Protein AF-A0A531K1M4-F1 (afdb_monomer)

Foldseek 3Di:
DDDDPPDPPCPDPPCDPVNVVVVCCVPVLVVVLVVVVVCVVVLQFDDDDSVVVSVVLVVLVVVLVVVVVVPDDNVVSVVVSVVVRNVRGDDDPPDPPDD

Solvent-accessible surface area (backbone atoms only — not comparable to full-atom values): 6086 Å² total; per-residue (Å²): 142,82,93,83,87,84,86,85,76,69,76,79,73,77,57,52,70,66,57,55,52,49,53,49,54,61,53,59,48,48,57,52,36,52,50,52,55,48,33,36,72,70,59,62,23,55,89,67,67,58,68,62,51,37,54,54,53,51,53,52,51,55,51,44,52,56,40,36,76,74,68,44,63,61,66,58,49,50,53,51,52,51,52,57,57,60,67,39,38,58,75,66,96,79,75,77,80,75,131

Nearest PDB structures (foldseek):
  5wm9-assembly1_A  TM=8.144E-01  e=1.927E-02  Mycobacterium tuberculosis H37Rv
  6hs0-assembly1_A  TM=7.647E-01  e=4.403E-02  Mycobacterium tuberculosis H37Rv
  3aqt-assembly1_A  TM=7.258E-01  e=2.921E+00  Corynebacterium glutamicum ATCC 13032
  3ppb-assembly1_B  TM=6.078E-01  e=4.858E+00  Shewanella loihica PV-4

Secondary structure (DSSP, 8-state):
--SSSSSSSSTTSSS-HHHHHHHHHHHHHHHHHHHHHHHHHTTSS----HHHHHHHHHHHHHHHHHHHHTT--HHHHHHHHHHHHHTTSPPPTT-----

Sequence (99 aa):
PGRTRLLLLDGPAVLGRAAMDEIDNRHGNRSLREGLVAAMRSQSMMRLPVEALTALLAAAFDRAALAIEAGASAADYRAVLMALIDGLSPQAPGSVRTR

Radius of gyration: 19.46 Å; Cα contacts (8 Å, |Δi|>4): 40; chains: 1; bounding b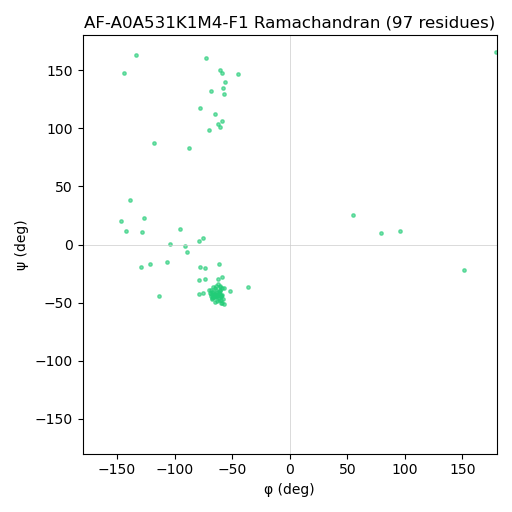ox: 76×23×32 Å

Mean predicted aligned error: 12.71 Å

pLDDT: mean 77.35, std 20.97, range [45.38, 98.38]

Structure (mmCIF, N/CA/C/O backbone):
data_AF-A0A531K1M4-F1
#
_entry.id   AF-A0A531K1M4-F1
#
loop_
_atom_site.group_PDB
_atom_site.id
_atom_site.type_symbol
_atom_site.label_atom_id
_atom_site.label_alt_id
_atom_site.label_comp_id
_atom_site.label_asym_id
_atom_site.label_entity_id
_atom_site.label_seq_id
_atom_site.pdbx_PDB_ins_code
_atom_site.Cartn_x
_atom_site.Cartn_y
_atom_site.Cartn_z
_atom_site.occupancy
_atom_site.B_iso_or_equiv
_atom_site.auth_seq_id
_atom_site.auth_comp_id
_atom_site.auth_asym_id
_atom_site.auth_atom_id
_atom_site.pdbx_PDB_model_num
ATOM 1 N N . PRO A 1 1 ? 48.671 0.949 -4.312 1.00 50.53 1 PRO A N 1
ATOM 2 C CA . PRO A 1 1 ? 48.336 2.264 -3.706 1.00 50.53 1 PRO A CA 1
ATOM 3 C C . PRO A 1 1 ? 47.554 3.149 -4.701 1.00 50.53 1 PRO A C 1
ATOM 5 O O . PRO A 1 1 ? 48.082 3.464 -5.752 1.00 50.53 1 PRO A O 1
ATOM 8 N N . GLY A 1 2 ? 46.297 3.542 -4.519 1.00 46.75 2 GLY A N 1
ATOM 9 C CA . GLY A 1 2 ? 45.338 3.383 -3.439 1.00 46.75 2 GLY A CA 1
ATOM 10 C C . GLY A 1 2 ? 44.029 4.094 -3.833 1.00 46.75 2 GLY A C 1
ATOM 11 O O . GLY A 1 2 ? 44.008 4.905 -4.752 1.00 46.75 2 GLY A O 1
ATOM 12 N N . ARG A 1 3 ? 42.964 3.794 -3.082 1.00 52.75 3 ARG A N 1
ATOM 13 C CA . ARG A 1 3 ? 41.782 4.645 -2.841 1.00 52.75 3 ARG A CA 1
ATOM 14 C C . ARG A 1 3 ? 40.631 4.802 -3.854 1.00 52.75 3 ARG A C 1
ATOM 16 O O . ARG A 1 3 ? 39.726 5.558 -3.525 1.00 52.75 3 ARG A O 1
ATOM 23 N N . THR A 1 4 ? 40.526 4.030 -4.940 1.00 46.28 4 THR A N 1
ATOM 24 C CA . THR A 1 4 ? 39.321 4.133 -5.820 1.00 46.28 4 THR A CA 1
ATOM 25 C C . THR A 1 4 ? 38.617 2.809 -6.139 1.00 46.28 4 THR A C 1
ATOM 27 O O . THR A 1 4 ? 37.734 2.769 -6.986 1.00 46.28 4 THR A O 1
ATOM 30 N N . ARG A 1 5 ? 38.956 1.703 -5.459 1.00 49.41 5 ARG A N 1
ATOM 31 C CA . ARG A 1 5 ? 38.363 0.377 -5.749 1.00 49.41 5 ARG A CA 1
ATOM 32 C C . ARG A 1 5 ? 37.749 -0.344 -4.544 1.00 49.41 5 ARG A C 1
ATOM 34 O O . ARG A 1 5 ? 37.642 -1.560 -4.561 1.00 49.41 5 ARG A O 1
ATOM 41 N N . LEU A 1 6 ? 37.367 0.390 -3.499 1.00 50.88 6 LEU A N 1
ATOM 42 C CA . LEU A 1 6 ? 36.912 -0.193 -2.227 1.00 50.88 6 LEU A CA 1
ATOM 43 C C . LEU A 1 6 ? 35.701 0.540 -1.622 1.00 50.88 6 LEU A C 1
ATOM 45 O O . LEU A 1 6 ? 35.642 0.731 -0.418 1.00 50.88 6 LEU A O 1
ATOM 49 N N . LEU A 1 7 ? 34.747 0.990 -2.446 1.00 47.06 7 LEU A N 1
ATOM 50 C CA . LEU A 1 7 ? 33.487 1.577 -1.951 1.00 47.06 7 LEU A CA 1
ATOM 51 C C . LEU A 1 7 ? 32.266 1.303 -2.852 1.00 47.06 7 LEU A C 1
ATOM 53 O O . LEU A 1 7 ? 31.279 2.019 -2.773 1.00 47.06 7 LEU A O 1
ATOM 57 N N . LEU A 1 8 ? 32.310 0.282 -3.716 1.00 47.78 8 LEU A N 1
ATOM 58 C CA . LEU A 1 8 ? 31.164 -0.083 -4.570 1.00 47.78 8 LEU A CA 1
ATOM 59 C C . LEU A 1 8 ? 30.981 -1.600 -4.769 1.00 47.78 8 LEU A C 1
ATOM 61 O O . LEU A 1 8 ? 30.196 -1.998 -5.623 1.00 47.78 8 LEU A O 1
ATOM 65 N N . LEU A 1 9 ? 31.675 -2.453 -4.000 1.00 48.47 9 LEU A N 1
ATOM 66 C CA . LEU A 1 9 ? 31.498 -3.912 -4.103 1.00 48.47 9 LEU A CA 1
ATOM 67 C C . LEU A 1 9 ? 31.251 -4.673 -2.789 1.00 48.47 9 LEU A C 1
ATOM 69 O O . LEU A 1 9 ? 30.645 -5.733 -2.862 1.00 48.47 9 LEU A O 1
ATOM 73 N N . ASP A 1 10 ? 31.574 -4.134 -1.608 1.00 50.56 10 ASP A N 1
ATOM 74 C CA . ASP A 1 10 ? 31.345 -4.861 -0.336 1.00 50.56 10 ASP A CA 1
ATOM 75 C C . ASP A 1 10 ? 30.131 -4.359 0.472 1.00 50.56 10 ASP A C 1
ATOM 77 O O . ASP A 1 10 ? 29.814 -4.881 1.538 1.00 50.56 10 ASP A O 1
ATOM 81 N N . GLY A 1 11 ? 29.412 -3.356 -0.039 1.00 46.41 11 GLY A N 1
ATOM 82 C CA . GLY A 1 11 ? 28.193 -2.827 0.589 1.00 46.41 11 GLY A CA 1
ATOM 83 C C . GLY A 1 11 ? 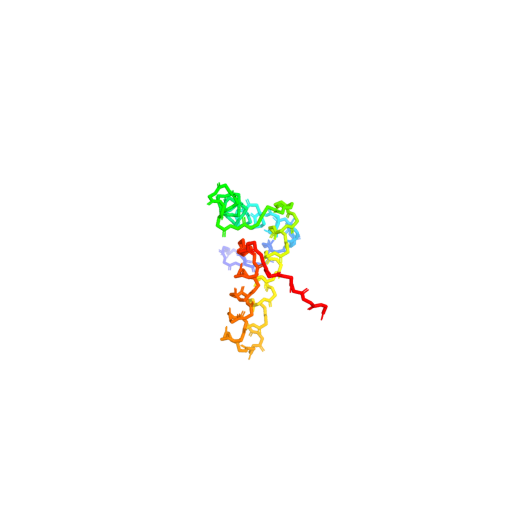27.011 -3.814 0.663 1.00 46.41 11 GLY A C 1
ATOM 84 O O . GLY A 1 11 ? 26.325 -3.819 1.683 1.00 46.41 11 GLY A O 1
ATOM 85 N N . PRO A 1 12 ? 26.766 -4.684 -0.344 1.00 46.94 12 PRO A N 1
ATOM 86 C CA . PRO A 1 12 ? 25.635 -5.618 -0.334 1.00 46.94 12 PRO A CA 1
ATOM 87 C C . PRO A 1 12 ? 25.965 -7.031 0.182 1.00 46.94 12 PRO A C 1
ATOM 89 O O . PRO A 1 12 ? 25.176 -7.946 -0.045 1.00 46.94 12 PRO A O 1
ATOM 92 N N . ALA A 1 13 ? 27.116 -7.251 0.829 1.00 50.38 13 ALA A N 1
ATOM 93 C CA . ALA A 1 13 ? 27.538 -8.595 1.249 1.00 50.38 13 ALA A CA 1
ATOM 94 C C . ALA A 1 13 ? 27.434 -8.868 2.764 1.00 50.38 13 ALA A C 1
ATOM 96 O O . ALA A 1 13 ? 27.476 -10.030 3.159 1.00 50.38 13 ALA A O 1
ATOM 97 N N . VAL A 1 14 ? 27.285 -7.846 3.621 1.00 52.09 14 VAL A N 1
ATOM 98 C CA . VAL A 1 14 ? 27.420 -8.026 5.090 1.00 52.09 14 VAL A CA 1
ATOM 99 C C . VAL A 1 14 ? 26.174 -7.623 5.893 1.00 52.09 14 VAL A C 1
ATOM 101 O O . VAL A 1 14 ? 25.987 -8.082 7.015 1.00 52.09 14 VAL A O 1
ATOM 104 N N . LEU A 1 15 ? 25.251 -6.860 5.312 1.00 47.41 15 LEU A N 1
ATOM 105 C CA . 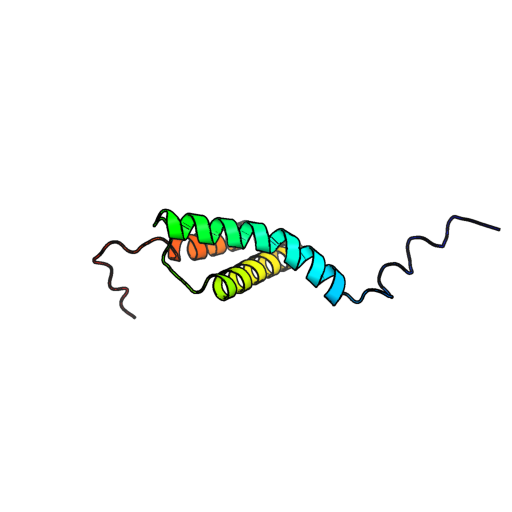LEU A 1 15 ? 23.918 -6.631 5.875 1.00 47.41 15 LEU A CA 1
ATOM 106 C C . LEU A 1 15 ? 22.932 -7.198 4.866 1.00 47.41 15 LEU A C 1
ATOM 108 O O . LEU A 1 15 ? 22.545 -6.509 3.927 1.00 47.41 15 LEU A O 1
ATOM 112 N N . GLY A 1 16 ? 22.643 -8.498 4.986 1.00 48.25 16 GLY A N 1
ATOM 113 C CA . GLY A 1 16 ? 21.780 -9.220 4.052 1.00 48.25 16 GLY A CA 1
ATOM 114 C C . GLY A 1 16 ? 20.520 -8.418 3.731 1.00 48.25 16 GLY A C 1
ATOM 115 O O . GLY A 1 16 ? 20.028 -7.690 4.586 1.00 48.25 16 GLY A O 1
ATOM 116 N N . ARG A 1 17 ? 20.012 -8.554 2.503 1.00 49.88 17 ARG A N 1
ATOM 117 C CA . ARG A 1 17 ? 18.832 -7.854 1.958 1.00 49.88 17 ARG A CA 1
ATOM 118 C C . ARG A 1 17 ? 17.705 -7.631 2.988 1.00 49.88 17 ARG A C 1
ATOM 120 O O . ARG A 1 17 ? 17.183 -6.531 3.078 1.00 49.88 17 ARG A O 1
ATOM 127 N N . ALA A 1 18 ? 17.496 -8.600 3.880 1.00 50.22 18 ALA A N 1
ATOM 128 C CA . ALA A 1 18 ? 16.613 -8.525 5.041 1.00 50.22 18 ALA A CA 1
ATOM 129 C C . ALA A 1 18 ? 16.803 -7.308 5.977 1.00 50.22 18 ALA A C 1
ATOM 131 O O . ALA A 1 18 ? 15.808 -6.773 6.434 1.00 50.22 18 ALA A O 1
ATOM 132 N N . ALA A 1 19 ? 18.022 -6.846 6.277 1.00 48.22 19 ALA A N 1
ATOM 133 C CA . ALA A 1 19 ? 18.267 -5.729 7.202 1.00 48.22 19 ALA A CA 1
ATOM 134 C C . ALA A 1 19 ? 18.012 -4.352 6.561 1.00 48.22 19 ALA A C 1
ATOM 136 O O . ALA A 1 19 ? 17.600 -3.419 7.250 1.00 48.22 19 ALA A O 1
ATOM 137 N N . MET A 1 20 ? 18.224 -4.229 5.244 1.00 47.84 20 MET A N 1
ATOM 138 C CA . MET A 1 20 ? 17.814 -3.043 4.479 1.00 47.84 20 MET A CA 1
ATOM 139 C C . MET A 1 20 ? 16.302 -3.045 4.254 1.00 47.84 20 MET A C 1
ATOM 141 O O . MET A 1 20 ? 15.672 -2.023 4.515 1.00 47.84 20 MET A O 1
ATOM 145 N N . ASP A 1 21 ? 15.713 -4.205 3.939 1.00 53.16 21 ASP A N 1
ATOM 146 C CA . ASP A 1 21 ? 14.259 -4.385 3.928 1.00 53.16 21 ASP A CA 1
ATOM 147 C C . ASP A 1 21 ? 13.665 -4.035 5.302 1.00 53.16 21 ASP A C 1
ATOM 149 O O . ASP A 1 21 ? 12.605 -3.432 5.374 1.00 53.16 21 ASP A O 1
ATOM 153 N N . GLU A 1 22 ? 14.338 -4.347 6.414 1.00 49.56 22 GLU A N 1
ATOM 154 C CA . GLU A 1 22 ? 13.877 -4.028 7.771 1.00 49.56 22 GLU A CA 1
ATOM 155 C C . GLU A 1 22 ? 14.002 -2.532 8.117 1.00 49.56 22 GLU A C 1
ATOM 157 O O . GLU A 1 22 ? 13.227 -2.025 8.926 1.00 49.56 22 GLU A O 1
ATOM 162 N N . ILE A 1 23 ? 14.961 -1.794 7.548 1.00 45.44 23 ILE A N 1
ATOM 163 C CA . ILE A 1 23 ? 15.096 -0.338 7.755 1.00 45.44 23 ILE A CA 1
ATOM 164 C C . ILE A 1 23 ? 14.088 0.432 6.889 1.00 45.44 23 ILE A C 1
ATOM 166 O O . ILE A 1 23 ? 13.412 1.319 7.415 1.00 45.44 23 ILE A O 1
ATOM 170 N N . ASP A 1 24 ? 13.897 0.046 5.625 1.00 51.84 24 ASP A N 1
ATOM 171 C CA . ASP A 1 24 ? 12.876 0.649 4.756 1.00 51.84 24 ASP A CA 1
ATOM 172 C C . ASP A 1 24 ? 11.454 0.285 5.211 1.00 51.84 24 ASP A C 1
ATOM 174 O O . ASP A 1 24 ? 10.606 1.176 5.356 1.00 51.84 24 ASP A O 1
ATOM 178 N N . ASN A 1 25 ? 11.207 -0.974 5.608 1.00 51.28 25 ASN A N 1
ATOM 179 C CA . ASN A 1 25 ? 9.952 -1.365 6.264 1.00 51.28 25 ASN A CA 1
ATOM 180 C C . ASN A 1 25 ? 9.712 -0.583 7.566 1.00 51.28 25 ASN A C 1
ATOM 182 O O . ASN A 1 25 ? 8.560 -0.373 7.946 1.00 51.28 25 ASN A O 1
ATOM 186 N N . ARG A 1 26 ? 10.762 -0.130 8.269 1.00 50.06 26 ARG A N 1
ATOM 187 C CA . ARG A 1 26 ? 10.625 0.631 9.527 1.00 50.06 26 ARG A CA 1
ATOM 188 C C . ARG A 1 26 ? 10.243 2.100 9.338 1.00 50.06 26 ARG A C 1
ATOM 190 O O . ARG A 1 26 ? 9.755 2.696 10.310 1.00 50.06 26 ARG A O 1
ATOM 197 N N . HIS A 1 27 ? 10.430 2.685 8.151 1.00 53.16 27 HIS A N 1
ATOM 198 C CA . HIS A 1 27 ? 10.129 4.100 7.892 1.00 53.16 27 HIS A CA 1
ATOM 199 C C . HIS A 1 27 ? 8.967 4.314 6.912 1.00 53.16 27 HIS A C 1
ATOM 201 O O . HIS A 1 27 ? 8.080 5.109 7.227 1.00 53.16 27 HIS A O 1
ATOM 207 N N . GLY A 1 28 ? 8.894 3.575 5.797 1.00 61.91 28 GLY A N 1
ATOM 208 C CA . GLY A 1 28 ? 7.799 3.707 4.821 1.00 61.91 28 GLY A CA 1
ATOM 209 C C . GLY A 1 28 ? 6.449 3.234 5.372 1.00 61.91 28 GLY A C 1
ATOM 210 O O . GLY A 1 28 ? 5.447 3.954 5.318 1.00 61.91 28 GLY A O 1
ATOM 211 N N . ASN A 1 29 ? 6.436 2.066 6.021 1.00 79.00 29 ASN A N 1
ATOM 212 C CA . ASN A 1 29 ? 5.200 1.488 6.559 1.00 79.00 29 ASN A CA 1
ATOM 213 C C . ASN A 1 29 ? 4.696 2.213 7.804 1.00 79.00 29 ASN A C 1
ATOM 215 O O . ASN A 1 29 ? 3.513 2.123 8.122 1.00 79.00 29 ASN A O 1
ATOM 219 N N . ARG A 1 30 ? 5.560 2.958 8.504 1.00 83.19 30 ARG A N 1
ATOM 220 C CA . ARG A 1 30 ? 5.148 3.755 9.664 1.00 83.19 30 ARG A CA 1
ATOM 221 C C . ARG A 1 30 ? 4.190 4.863 9.247 1.00 83.19 30 ARG A C 1
ATOM 223 O O . ARG A 1 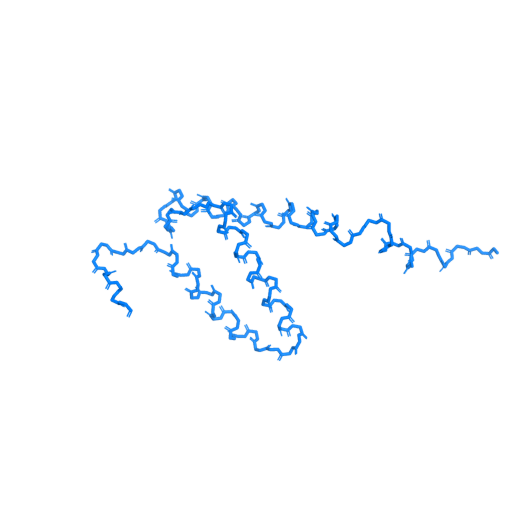30 ? 3.109 4.962 9.817 1.00 83.19 30 ARG A O 1
ATOM 230 N N . SER A 1 31 ? 4.552 5.628 8.220 1.00 86.31 31 SER A N 1
ATOM 231 C CA . SER A 1 31 ? 3.703 6.693 7.679 1.00 86.31 31 SER A CA 1
ATOM 232 C C . SER A 1 31 ? 2.397 6.135 7.109 1.00 86.31 31 SER A C 1
ATOM 234 O O . SER A 1 31 ? 1.328 6.692 7.358 1.00 86.31 31 SER A O 1
ATOM 236 N N . LEU A 1 32 ? 2.456 4.996 6.404 1.00 90.56 32 LEU A N 1
ATOM 237 C CA . LEU A 1 32 ? 1.260 4.299 5.916 1.00 90.56 32 LEU A CA 1
ATOM 238 C C . LEU A 1 32 ? 0.345 3.896 7.078 1.00 90.56 32 LEU A C 1
ATOM 240 O O . LEU A 1 32 ? -0.840 4.224 7.085 1.00 90.56 32 LEU A O 1
ATOM 244 N N . ARG A 1 33 ? 0.904 3.246 8.100 1.00 94.06 33 ARG A N 1
ATOM 245 C CA . ARG A 1 33 ? 0.180 2.840 9.304 1.00 94.06 33 ARG A CA 1
ATOM 246 C C . ARG A 1 33 ? -0.465 4.031 10.007 1.00 94.06 33 ARG A C 1
ATOM 248 O O . ARG A 1 33 ? -1.632 3.959 10.379 1.00 94.06 33 ARG A O 1
ATOM 255 N N . GLU A 1 34 ? 0.272 5.119 10.203 1.00 94.12 34 GLU A N 1
ATOM 256 C CA . GLU A 1 34 ? -0.235 6.344 10.830 1.00 94.12 34 GLU A CA 1
ATOM 257 C C . GLU A 1 34 ? -1.408 6.937 10.041 1.00 94.12 34 GLU A C 1
ATOM 259 O O . GLU A 1 34 ? -2.441 7.256 10.636 1.00 94.12 34 GLU A O 1
ATOM 264 N N . GLY A 1 35 ? -1.296 6.993 8.711 1.00 92.12 35 GLY A N 1
ATOM 265 C CA . GLY A 1 35 ? -2.380 7.417 7.825 1.00 92.12 35 GLY A CA 1
ATOM 266 C C . GLY A 1 35 ? -3.624 6.533 7.944 1.00 92.12 35 GLY A C 1
ATOM 267 O O . GLY A 1 35 ? -4.735 7.047 8.076 1.00 92.12 35 GLY A O 1
ATOM 268 N N . LEU A 1 36 ? -3.451 5.208 7.991 1.00 94.69 36 LEU A N 1
ATOM 269 C CA . LEU A 1 36 ? -4.553 4.258 8.186 1.00 94.69 36 LEU A CA 1
ATOM 270 C C . LEU A 1 36 ? -5.224 4.441 9.554 1.00 94.69 36 LEU A C 1
ATOM 272 O O . LEU A 1 36 ? -6.451 4.500 9.640 1.00 94.69 36 LEU A O 1
ATOM 276 N N . VAL A 1 37 ? -4.443 4.597 10.631 1.00 95.44 37 VAL A N 1
ATOM 277 C CA . VAL A 1 37 ? -4.983 4.890 11.970 1.00 95.44 37 VAL A CA 1
ATOM 278 C C . VAL A 1 37 ? -5.772 6.200 11.964 1.00 95.44 37 VAL A C 1
ATOM 280 O O . VAL A 1 37 ? -6.849 6.259 12.564 1.00 95.44 37 VAL A O 1
ATOM 283 N N . ALA A 1 38 ? -5.257 7.241 11.307 1.00 93.38 38 ALA A N 1
ATOM 284 C CA . ALA A 1 38 ? -5.924 8.533 11.200 1.00 93.38 38 ALA A CA 1
ATOM 285 C C . ALA A 1 38 ? -7.253 8.421 10.436 1.00 93.38 38 ALA A C 1
ATOM 287 O O . ALA A 1 38 ? -8.278 8.836 10.971 1.00 93.38 38 ALA A O 1
ATOM 288 N N . ALA A 1 39 ? -7.264 7.771 9.268 1.00 92.75 39 ALA A N 1
ATOM 289 C CA . ALA A 1 39 ? -8.466 7.563 8.455 1.00 92.75 39 ALA A CA 1
ATOM 290 C C . ALA A 1 39 ? -9.550 6.759 9.195 1.00 92.75 39 ALA A C 1
ATOM 292 O O . ALA A 1 39 ? -10.744 7.062 9.142 1.00 92.75 39 ALA A O 1
ATOM 293 N N . MET A 1 40 ? -9.133 5.747 9.955 1.00 95.19 40 MET A N 1
ATOM 294 C CA . MET A 1 40 ? -10.032 4.986 10.816 1.00 95.19 40 MET A CA 1
ATOM 295 C C . MET A 1 40 ? -10.591 5.836 11.971 1.00 95.19 40 MET A C 1
ATOM 297 O O . MET A 1 40 ? -11.748 5.668 12.366 1.00 95.19 40 MET A O 1
ATOM 301 N N . ARG A 1 41 ? -9.784 6.743 12.543 1.00 93.81 41 ARG A N 1
ATOM 302 C CA . ARG A 1 41 ? -10.204 7.682 13.602 1.00 93.81 41 ARG A CA 1
ATOM 303 C C . ARG A 1 41 ? -11.194 8.726 13.101 1.00 93.81 41 ARG A C 1
ATOM 305 O O . ARG A 1 41 ? -12.148 8.995 13.820 1.00 93.81 41 ARG A O 1
ATOM 312 N N . SER A 1 42 ? -11.015 9.241 11.889 1.00 93.69 42 SER A N 1
ATOM 313 C CA . SER A 1 42 ? -11.948 10.170 11.238 1.00 93.69 42 SER A CA 1
ATOM 314 C C . SER A 1 42 ? -13.180 9.491 10.638 1.00 93.69 42 SER A C 1
ATOM 316 O O . SER A 1 42 ? -13.980 10.165 9.998 1.00 93.69 42 SER A O 1
ATOM 318 N N . GLN A 1 43 ? -13.330 8.170 10.804 1.00 91.75 43 GLN A N 1
ATOM 319 C CA . GLN A 1 43 ? -14.405 7.381 10.194 1.00 91.75 43 GLN A CA 1
ATOM 320 C C . GLN A 1 43 ? -14.477 7.544 8.666 1.00 91.75 43 GLN A C 1
ATOM 322 O O . GLN A 1 43 ? -15.532 7.339 8.083 1.00 91.75 43 GLN A O 1
ATOM 327 N N . SER A 1 44 ? -13.365 7.885 8.008 1.00 89.31 44 SER A N 1
ATOM 328 C CA . SER A 1 44 ? -13.256 7.935 6.543 1.00 89.31 44 SER A CA 1
ATOM 329 C C . SER A 1 44 ? -12.781 6.605 5.953 1.00 89.31 44 SER A C 1
ATOM 331 O O . SER A 1 44 ? -12.654 6.470 4.740 1.00 89.31 44 SER A O 1
ATOM 333 N N . MET A 1 45 ? -12.517 5.617 6.811 1.00 92.75 45 MET A N 1
ATOM 334 C CA . MET A 1 45 ? -12.159 4.247 6.467 1.00 92.75 45 MET A CA 1
ATOM 335 C C . MET A 1 45 ? -12.777 3.281 7.483 1.00 92.75 45 MET A C 1
ATOM 337 O O . MET A 1 45 ? -12.905 3.602 8.669 1.00 92.75 45 MET A O 1
ATOM 341 N N . MET A 1 46 ? -13.132 2.079 7.032 1.00 93.69 46 MET A N 1
ATOM 342 C CA . MET A 1 46 ? -13.557 0.988 7.905 1.00 93.69 46 MET A CA 1
ATOM 343 C C . MET A 1 46 ? -12.476 0.608 8.929 1.00 93.69 46 MET A C 1
ATOM 345 O O . MET A 1 46 ? -11.275 0.670 8.667 1.00 93.69 46 MET A O 1
ATOM 349 N N . ARG A 1 47 ? -12.904 0.174 10.117 1.00 94.19 47 ARG A N 1
ATOM 350 C CA . ARG A 1 47 ? -11.998 -0.322 11.160 1.00 94.19 47 ARG A CA 1
ATOM 351 C C . ARG A 1 47 ? -11.559 -1.747 10.829 1.00 94.19 47 ARG A C 1
ATOM 353 O O . ARG A 1 47 ? -12.387 -2.651 10.806 1.00 94.19 47 ARG A O 1
ATOM 360 N N . LEU A 1 48 ? -10.258 -1.942 10.628 1.00 95.56 48 LEU A N 1
ATOM 361 C CA . LEU A 1 48 ? -9.624 -3.240 10.377 1.00 95.56 48 LEU A CA 1
ATOM 362 C C . LEU A 1 48 ? -8.372 -3.405 11.255 1.00 95.56 48 LEU A C 1
ATOM 364 O O . LEU A 1 48 ? -7.856 -2.405 11.765 1.00 95.56 48 LEU A O 1
ATOM 368 N N . PRO A 1 49 ? -7.848 -4.635 11.429 1.00 96.75 49 PRO A N 1
ATOM 369 C CA . PRO A 1 49 ? -6.562 -4.855 12.089 1.00 96.75 49 PRO A CA 1
ATOM 370 C C . PRO A 1 49 ? -5.434 -4.108 11.358 1.00 96.75 49 PRO A C 1
ATOM 372 O O . PRO A 1 49 ? -5.016 -4.498 10.268 1.00 96.75 49 PRO A O 1
ATOM 375 N N . VAL A 1 50 ? -4.955 -3.011 11.953 1.00 94.94 50 VAL A N 1
ATOM 376 C CA . VAL A 1 50 ? -4.105 -2.034 11.253 1.00 94.94 50 VAL A CA 1
ATOM 377 C C . VAL A 1 50 ? -2.758 -2.599 10.809 1.00 94.94 50 VAL A C 1
ATOM 379 O O . VAL A 1 50 ? -2.295 -2.260 9.725 1.00 94.94 50 VAL A O 1
ATOM 382 N N . GLU A 1 51 ? -2.150 -3.492 11.591 1.00 93.38 51 GLU A N 1
ATOM 383 C CA . GLU A 1 51 ? -0.857 -4.089 11.232 1.00 93.38 51 GLU A CA 1
ATOM 384 C C . GLU A 1 51 ? -0.983 -4.980 9.990 1.00 93.38 51 GLU A C 1
ATOM 386 O O . GLU A 1 51 ? -0.200 -4.856 9.051 1.00 93.38 51 GLU A O 1
ATOM 391 N N . ALA A 1 52 ? -2.023 -5.821 9.940 1.00 93.88 52 ALA A N 1
ATOM 392 C CA . ALA A 1 52 ? -2.288 -6.682 8.790 1.00 93.88 52 ALA A CA 1
ATOM 393 C C . ALA A 1 52 ? -2.629 -5.862 7.537 1.00 93.88 52 ALA A C 1
ATOM 395 O O . ALA A 1 52 ? -2.123 -6.146 6.454 1.00 93.88 52 ALA A O 1
ATOM 396 N N . LEU A 1 53 ? -3.445 -4.812 7.687 1.00 95.38 53 LEU A N 1
ATOM 397 C CA . LEU A 1 53 ? -3.792 -3.923 6.579 1.00 95.38 53 LEU A CA 1
ATOM 398 C C . LEU A 1 53 ? -2.567 -3.174 6.039 1.00 95.38 53 LEU A C 1
ATOM 400 O O . LEU A 1 53 ? -2.386 -3.088 4.827 1.00 95.38 53 LEU A O 1
ATOM 404 N N . THR A 1 54 ? -1.715 -2.667 6.933 1.00 93.69 54 THR A N 1
ATOM 405 C CA . THR A 1 54 ? -0.469 -1.985 6.559 1.00 93.69 54 THR A CA 1
ATOM 406 C C . THR A 1 54 ? 0.435 -2.927 5.769 1.00 93.69 54 THR A C 1
ATOM 408 O O . THR A 1 54 ? 0.898 -2.553 4.697 1.00 93.69 54 THR A O 1
ATOM 411 N N . ALA A 1 55 ? 0.638 -4.158 6.254 1.00 91.44 55 ALA A N 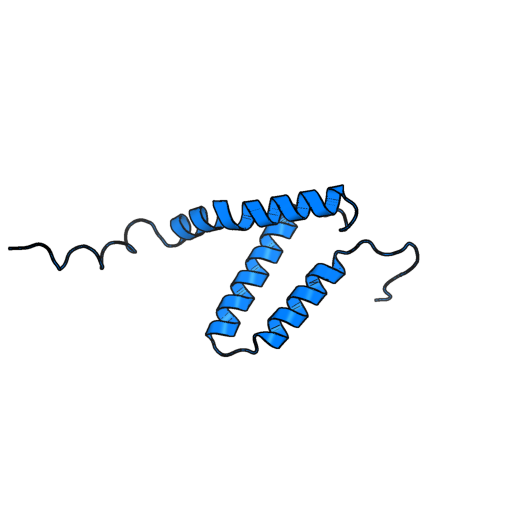1
ATOM 412 C CA . ALA A 1 55 ? 1.488 -5.145 5.591 1.00 91.44 55 ALA A CA 1
ATOM 413 C C . ALA A 1 55 ? 0.981 -5.512 4.185 1.00 91.44 55 ALA A C 1
ATOM 415 O O . ALA A 1 55 ? 1.768 -5.584 3.244 1.00 91.44 55 ALA A O 1
ATOM 416 N N . LEU A 1 56 ? -0.333 -5.703 4.021 1.00 95.81 56 LEU A N 1
ATOM 417 C CA . LEU A 1 56 ? -0.926 -6.027 2.720 1.00 95.81 56 LEU A CA 1
ATOM 418 C C . LEU A 1 56 ? -0.839 -4.863 1.728 1.00 95.81 56 LEU A C 1
ATOM 420 O O . LEU A 1 56 ? -0.514 -5.083 0.563 1.00 95.81 56 LEU A O 1
ATOM 424 N N . LEU A 1 57 ? -1.112 -3.632 2.172 1.00 93.88 57 LEU A N 1
ATOM 425 C CA . LEU A 1 57 ? -1.013 -2.454 1.307 1.00 93.88 57 LEU A CA 1
ATOM 426 C C . LEU A 1 57 ? 0.437 -2.158 0.912 1.00 93.88 57 LEU A C 1
ATOM 428 O O . LEU A 1 57 ? 0.686 -1.866 -0.254 1.00 93.88 57 LEU A O 1
ATOM 432 N N . ALA A 1 58 ? 1.388 -2.295 1.839 1.00 89.56 58 ALA A N 1
ATOM 433 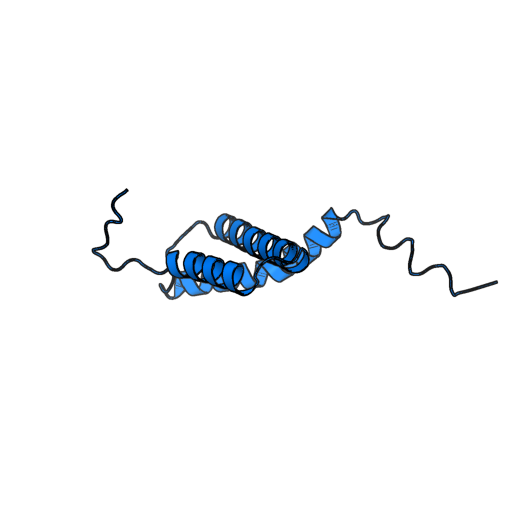C CA . ALA A 1 58 ? 2.813 -2.178 1.540 1.00 89.56 58 ALA A CA 1
ATOM 434 C C . ALA A 1 58 ? 3.239 -3.183 0.456 1.00 89.56 58 ALA A C 1
ATOM 436 O O . ALA A 1 58 ? 3.742 -2.786 -0.592 1.00 89.56 58 ALA A O 1
ATOM 437 N N . ALA A 1 59 ? 2.901 -4.465 0.637 1.00 91.88 59 ALA A N 1
ATOM 438 C CA . ALA A 1 59 ? 3.204 -5.505 -0.345 1.00 91.88 59 ALA A CA 1
ATOM 439 C C . ALA A 1 59 ? 2.545 -5.248 -1.716 1.00 91.88 59 ALA A C 1
ATOM 441 O O . ALA A 1 59 ? 3.127 -5.552 -2.759 1.00 91.88 59 ALA A O 1
ATOM 442 N N . ALA A 1 60 ? 1.335 -4.681 -1.737 1.00 94.06 60 ALA A N 1
ATOM 443 C CA . ALA A 1 60 ? 0.663 -4.307 -2.978 1.00 94.06 60 ALA A CA 1
ATOM 444 C C . ALA A 1 60 ? 1.393 -3.168 -3.713 1.00 94.06 60 ALA A C 1
ATOM 446 O O . ALA A 1 60 ? 1.534 -3.235 -4.937 1.00 94.06 60 ALA A O 1
ATOM 447 N N . PHE A 1 61 ? 1.889 -2.156 -2.990 1.00 89.81 61 PHE A N 1
ATOM 448 C CA . PHE A 1 61 ? 2.697 -1.081 -3.572 1.00 89.81 61 PHE A CA 1
ATOM 449 C C . PHE A 1 61 ? 4.033 -1.598 -4.113 1.00 89.81 61 PHE A C 1
ATOM 451 O O . PHE A 1 61 ? 4.368 -1.291 -5.258 1.00 89.81 61 PHE A O 1
ATOM 458 N N . ASP A 1 62 ? 4.738 -2.442 -3.357 1.00 88.62 62 ASP A N 1
ATOM 459 C CA . ASP A 1 62 ? 5.992 -3.060 -3.804 1.00 88.62 62 ASP A CA 1
ATOM 460 C C . ASP A 1 62 ? 5.774 -3.885 -5.077 1.00 88.62 62 ASP A C 1
ATOM 462 O O . ASP A 1 62 ? 6.523 -3.782 -6.053 1.00 88.62 62 ASP A O 1
ATOM 466 N N . ARG A 1 63 ? 4.687 -4.669 -5.120 1.00 94.06 63 ARG A N 1
ATOM 467 C CA . ARG A 1 63 ? 4.344 -5.459 -6.305 1.00 94.06 63 ARG A CA 1
ATOM 468 C C . ARG A 1 63 ? 4.022 -4.581 -7.512 1.00 94.06 63 ARG A C 1
ATOM 470 O O . ARG A 1 63 ? 4.397 -4.947 -8.627 1.00 94.06 63 ARG A O 1
ATOM 477 N N . ALA A 1 64 ? 3.333 -3.461 -7.308 1.00 93.12 64 ALA A N 1
ATOM 478 C CA . ALA A 1 64 ? 3.042 -2.508 -8.371 1.00 93.12 64 ALA A CA 1
ATOM 479 C C . ALA A 1 64 ? 4.326 -1.866 -8.911 1.00 93.12 64 ALA A C 1
ATOM 481 O O . ALA A 1 64 ? 4.502 -1.809 -10.126 1.00 93.12 64 ALA A O 1
ATOM 482 N N . ALA A 1 65 ? 5.245 -1.457 -8.033 1.00 90.75 65 ALA A N 1
ATOM 483 C CA . ALA A 1 65 ? 6.531 -0.888 -8.427 1.00 90.75 65 ALA A CA 1
ATOM 484 C C . ALA A 1 65 ? 7.339 -1.865 -9.296 1.00 90.75 65 ALA A C 1
ATOM 486 O O . ALA A 1 65 ? 7.721 -1.515 -10.413 1.00 90.75 65 ALA A O 1
ATOM 487 N N . LEU A 1 66 ? 7.494 -3.114 -8.839 1.00 89.75 66 LEU A N 1
ATOM 488 C CA . LEU A 1 66 ? 8.210 -4.159 -9.581 1.00 89.75 66 LEU A CA 1
ATOM 489 C C . LEU A 1 66 ? 7.567 -4.466 -10.941 1.00 89.75 66 LEU A C 1
ATOM 491 O O . LEU A 1 66 ? 8.262 -4.696 -11.927 1.00 89.75 66 LEU A O 1
ATOM 495 N N . ALA A 1 67 ? 6.235 -4.494 -11.013 1.00 92.69 67 ALA A N 1
ATOM 496 C CA . ALA A 1 67 ? 5.540 -4.774 -12.264 1.00 92.69 67 ALA A CA 1
ATOM 497 C C . ALA A 1 67 ? 5.674 -3.627 -13.276 1.00 92.69 67 ALA A C 1
ATOM 499 O O . ALA A 1 67 ? 5.860 -3.881 -14.465 1.00 92.69 67 ALA A O 1
ATOM 500 N N . ILE A 1 68 ? 5.606 -2.379 -12.811 1.00 93.44 68 ILE A N 1
ATOM 501 C CA . ILE A 1 68 ? 5.791 -1.191 -13.652 1.00 93.44 68 ILE A CA 1
ATOM 502 C C . ILE A 1 68 ? 7.229 -1.129 -14.176 1.00 93.44 68 ILE A C 1
ATOM 504 O O . ILE A 1 68 ? 7.429 -0.882 -15.362 1.00 93.44 68 ILE A O 1
ATOM 508 N N . GLU A 1 69 ? 8.221 -1.417 -13.330 1.00 90.06 69 GLU A N 1
ATOM 509 C CA . GLU A 1 69 ? 9.625 -1.523 -13.748 1.00 90.06 69 GLU A CA 1
ATOM 510 C C . GLU A 1 69 ? 9.817 -2.600 -14.831 1.00 90.06 69 GLU A C 1
ATOM 512 O O . GLU A 1 69 ? 10.548 -2.389 -15.797 1.00 90.06 69 GLU A O 1
ATOM 517 N N . ALA A 1 70 ? 9.088 -3.716 -14.732 1.00 95.88 70 ALA A N 1
ATOM 518 C CA . ALA A 1 70 ? 9.074 -4.781 -15.736 1.00 95.88 70 ALA A CA 1
ATOM 519 C C . ALA A 1 70 ? 8.265 -4.449 -17.014 1.00 95.88 70 ALA A C 1
ATOM 521 O O . ALA A 1 70 ? 8.110 -5.313 -17.879 1.00 95.88 70 ALA A O 1
ATOM 522 N N . GLY A 1 71 ? 7.751 -3.222 -17.155 1.00 96.75 71 GLY A N 1
ATOM 523 C CA . GLY A 1 71 ? 7.055 -2.743 -18.353 1.00 96.75 71 GLY A CA 1
ATOM 524 C C . GLY A 1 71 ? 5.529 -2.853 -18.316 1.00 96.75 71 GLY A C 1
ATOM 525 O O . GLY A 1 71 ? 4.885 -2.681 -19.351 1.00 96.75 71 GLY A O 1
ATOM 526 N N . ALA A 1 72 ? 4.925 -3.138 -17.159 1.00 97.81 72 ALA A N 1
ATOM 527 C CA . ALA A 1 72 ? 3.470 -3.141 -17.032 1.00 97.81 72 ALA A CA 1
ATOM 528 C C . ALA A 1 72 ? 2.868 -1.721 -17.041 1.00 97.81 72 ALA A C 1
ATOM 530 O O . ALA A 1 72 ? 3.534 -0.725 -16.753 1.00 97.81 72 ALA A O 1
ATOM 531 N N . SER A 1 73 ? 1.565 -1.628 -17.332 1.00 98.38 73 SER A N 1
ATOM 532 C CA . SER A 1 73 ? 0.825 -0.359 -17.343 1.00 98.38 73 SER A CA 1
ATOM 533 C C . SER A 1 73 ? 0.752 0.262 -15.944 1.00 98.38 73 SER A C 1
ATOM 535 O O . SER A 1 73 ? 0.045 -0.223 -15.059 1.00 98.38 73 SER A O 1
ATOM 537 N N . ALA A 1 74 ? 1.429 1.397 -15.754 1.00 95.75 74 ALA A N 1
AT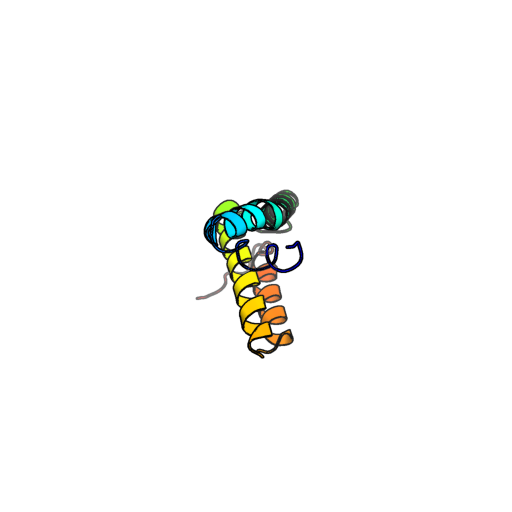OM 538 C CA . ALA A 1 74 ? 1.321 2.184 -14.525 1.00 95.75 74 ALA A CA 1
ATOM 539 C C . ALA A 1 74 ? -0.105 2.709 -14.280 1.00 95.75 74 ALA A C 1
ATOM 541 O O . ALA A 1 74 ? -0.510 2.880 -13.129 1.00 95.75 74 ALA A O 1
ATOM 542 N N . ALA A 1 75 ? -0.869 2.949 -15.350 1.00 97.62 75 ALA A N 1
ATOM 543 C CA . ALA A 1 75 ? -2.259 3.379 -15.253 1.00 97.62 75 ALA A CA 1
ATOM 544 C C . ALA A 1 75 ? -3.143 2.275 -14.656 1.00 97.62 75 ALA A C 1
ATOM 546 O O . ALA A 1 75 ? -3.933 2.555 -13.756 1.00 97.62 75 ALA A O 1
ATOM 547 N N . ASP A 1 76 ? -2.952 1.026 -15.084 1.00 98.06 76 ASP A N 1
ATOM 548 C CA . ASP A 1 76 ? -3.756 -0.113 -14.628 1.00 98.06 76 ASP A CA 1
ATOM 549 C C . ASP A 1 76 ? -3.488 -0.397 -13.147 1.00 98.06 76 ASP A C 1
ATOM 551 O O . ASP A 1 76 ? -4.417 -0.510 -12.348 1.00 98.06 76 ASP A O 1
ATOM 555 N N . TYR A 1 77 ? -2.211 -0.426 -12.749 1.00 96.81 77 TYR A N 1
ATOM 556 C CA . TYR A 1 77 ? -1.831 -0.604 -11.346 1.00 96.81 77 TYR A CA 1
ATOM 557 C C . TYR A 1 77 ? -2.354 0.525 -10.456 1.00 96.81 77 TYR A C 1
ATOM 559 O O . TYR A 1 77 ? -2.863 0.259 -9.367 1.00 96.81 77 TYR A O 1
ATOM 567 N N . ARG A 1 78 ? -2.287 1.782 -10.919 1.00 95.31 78 ARG A N 1
ATOM 568 C CA . ARG A 1 78 ? -2.870 2.920 -10.197 1.00 95.31 78 ARG A CA 1
ATOM 569 C C . ARG A 1 78 ? -4.382 2.764 -10.045 1.00 95.31 78 ARG A C 1
ATOM 571 O O . ARG A 1 78 ? -4.887 2.966 -8.945 1.00 95.31 78 ARG A O 1
ATOM 578 N N . ALA A 1 79 ? -5.088 2.395 -11.113 1.00 97.50 79 ALA A N 1
ATOM 579 C CA . ALA A 1 79 ? -6.536 2.212 -11.086 1.00 97.50 79 ALA A CA 1
ATOM 580 C C . ALA A 1 79 ? -6.952 1.125 -10.082 1.00 97.50 79 ALA A C 1
ATOM 582 O O . ALA A 1 79 ? -7.857 1.341 -9.278 1.00 97.50 79 ALA A O 1
ATOM 583 N N . VAL A 1 80 ? -6.249 -0.012 -10.070 1.00 98.00 80 VAL A N 1
ATOM 584 C CA . VAL A 1 80 ? -6.519 -1.107 -9.127 1.00 98.00 80 VAL A CA 1
ATOM 585 C C . VAL A 1 80 ? -6.207 -0.698 -7.688 1.00 98.00 80 VAL A C 1
ATOM 587 O O . VAL A 1 80 ? -7.025 -0.937 -6.804 1.00 98.00 80 VAL A O 1
ATOM 590 N N . LEU A 1 81 ? -5.065 -0.053 -7.433 1.00 95.75 81 LEU A N 1
ATOM 591 C CA . LEU A 1 81 ? -4.711 0.408 -6.086 1.00 95.75 81 LEU A CA 1
ATOM 592 C C . LEU A 1 81 ? -5.723 1.424 -5.543 1.00 95.75 81 LEU A C 1
ATOM 594 O O . LEU A 1 81 ? -6.108 1.329 -4.380 1.00 95.75 81 LEU A O 1
ATOM 598 N N . MET A 1 82 ? -6.195 2.353 -6.380 1.00 94.25 82 MET A N 1
ATOM 599 C CA . MET A 1 82 ? -7.259 3.288 -6.001 1.00 94.25 82 MET A CA 1
ATOM 600 C C . MET A 1 82 ? -8.547 2.541 -5.652 1.00 94.25 82 MET A C 1
ATOM 602 O O . MET A 1 82 ? -9.081 2.747 -4.570 1.00 94.25 82 MET A O 1
ATOM 606 N N . ALA A 1 83 ? -8.982 1.594 -6.489 1.00 95.94 83 ALA A N 1
ATOM 607 C CA . ALA A 1 83 ? -10.177 0.798 -6.215 1.00 95.94 83 ALA A CA 1
ATOM 608 C C . ALA A 1 83 ? -10.071 -0.027 -4.918 1.00 95.94 83 ALA A C 1
ATOM 610 O O . ALA A 1 83 ? -11.057 -0.169 -4.193 1.00 95.94 83 ALA A O 1
ATOM 611 N N . LEU A 1 84 ? -8.883 -0.558 -4.601 1.00 95.00 84 LEU A N 1
ATOM 612 C CA . LEU A 1 84 ? -8.632 -1.257 -3.339 1.00 95.00 84 LEU A CA 1
ATOM 613 C C . LEU A 1 84 ? -8.775 -0.316 -2.139 1.00 95.00 84 LEU A C 1
ATOM 615 O O . LEU A 1 84 ? -9.425 -0.686 -1.165 1.00 95.00 84 LEU A O 1
ATOM 619 N N . ILE A 1 85 ? -8.204 0.889 -2.212 1.00 92.44 85 ILE A N 1
ATOM 620 C 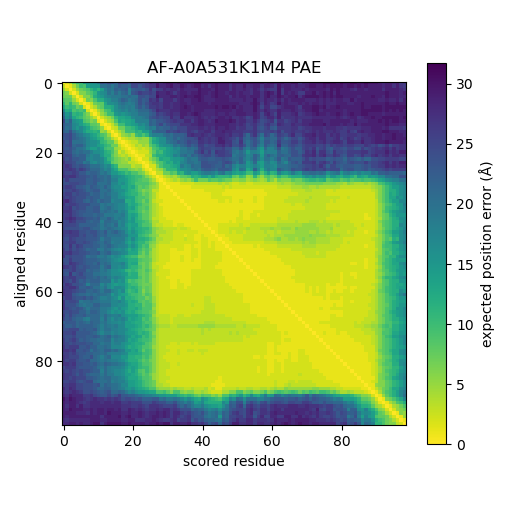CA . ILE A 1 85 ? -8.268 1.887 -1.135 1.00 92.44 85 ILE A CA 1
ATOM 621 C C . ILE A 1 85 ? -9.693 2.431 -0.973 1.00 92.44 85 ILE A C 1
ATOM 623 O O . ILE A 1 85 ? -10.192 2.496 0.149 1.00 92.44 85 ILE A O 1
ATOM 627 N N . ASP A 1 86 ? -10.377 2.751 -2.071 1.00 92.69 86 ASP A N 1
ATOM 628 C CA . ASP A 1 86 ? -11.772 3.210 -2.072 1.00 92.69 86 ASP A CA 1
ATOM 629 C C . ASP A 1 86 ? -12.712 2.128 -1.521 1.00 92.69 86 ASP A C 1
ATOM 631 O O . ASP A 1 86 ? -13.675 2.413 -0.810 1.00 92.69 86 ASP A O 1
ATOM 635 N N . GLY A 1 87 ? -12.394 0.853 -1.768 1.00 94.25 87 GLY A N 1
ATOM 636 C CA . GLY A 1 87 ? -13.094 -0.285 -1.177 1.00 94.25 87 GLY A CA 1
ATOM 637 C C . GLY A 1 87 ? -13.024 -0.341 0.353 1.00 94.25 87 GLY A C 1
ATOM 638 O O . GLY A 1 87 ? -13.841 -1.031 0.965 1.00 94.25 87 GLY A O 1
ATOM 639 N N . LEU A 1 88 ? -12.091 0.390 0.973 1.00 94.31 88 LEU A N 1
ATOM 640 C CA . LEU A 1 88 ? -11.962 0.522 2.423 1.00 94.31 88 LEU A CA 1
ATOM 641 C C . LEU A 1 88 ? -12.784 1.690 2.991 1.00 94.31 88 LEU A C 1
ATOM 643 O O . LEU A 1 88 ? -12.854 1.840 4.214 1.00 94.31 88 LEU A O 1
ATOM 647 N N . SER A 1 89 ? -13.410 2.524 2.156 1.00 91.69 89 SER A N 1
ATOM 648 C CA . SER A 1 89 ? -14.315 3.569 2.638 1.00 91.69 89 SER A CA 1
ATOM 649 C C . SER A 1 89 ? -15.500 2.963 3.412 1.00 91.69 89 SER A C 1
ATOM 651 O O . SER A 1 89 ? -15.908 1.826 3.148 1.00 91.69 89 SER A O 1
ATOM 653 N N . PRO A 1 90 ? -16.067 3.684 4.398 1.00 85.31 90 PRO A N 1
ATOM 654 C CA . PRO A 1 90 ? -17.233 3.216 5.133 1.00 85.31 90 PRO A CA 1
ATOM 655 C C . PRO A 1 90 ? -18.370 2.924 4.159 1.00 85.31 90 PRO A C 1
ATOM 657 O O . PRO A 1 90 ? -18.725 3.768 3.337 1.00 85.31 90 PRO A O 1
ATOM 660 N N . GLN A 1 91 ? -18.963 1.737 4.260 1.00 69.44 91 GLN A N 1
ATOM 661 C CA . GLN A 1 91 ? -20.187 1.464 3.520 1.00 69.44 91 GLN A CA 1
ATOM 662 C C . GLN A 1 91 ? -21.309 2.317 4.115 1.00 69.44 91 GLN A C 1
ATOM 664 O O . GLN A 1 91 ? -21.491 2.342 5.335 1.00 69.44 91 GLN A O 1
ATOM 669 N N . ALA A 1 92 ? -22.075 3.003 3.265 1.00 58.12 92 ALA A N 1
ATOM 670 C CA . ALA A 1 92 ? -23.348 3.561 3.697 1.00 58.12 92 ALA A CA 1
ATOM 671 C C . ALA A 1 92 ? -24.211 2.416 4.264 1.00 58.12 92 ALA A C 1
ATOM 673 O O . ALA A 1 92 ? -24.187 1.313 3.703 1.00 58.12 92 ALA A O 1
ATOM 674 N N . PRO A 1 93 ? -24.961 2.624 5.361 1.00 45.38 93 PRO A N 1
ATOM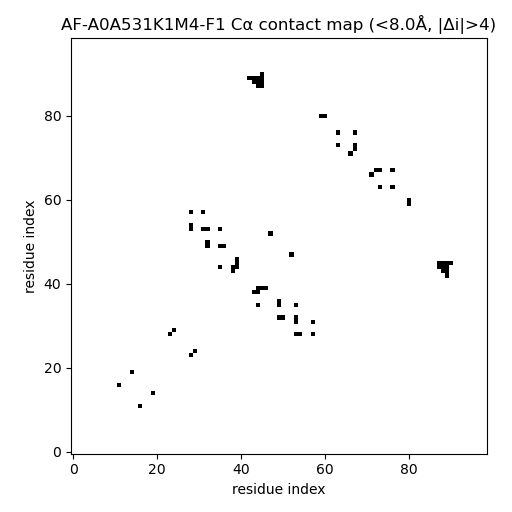 675 C CA . PRO A 1 93 ? -25.860 1.599 5.875 1.00 45.38 93 PRO A CA 1
ATOM 676 C C . PRO A 1 93 ? -26.902 1.271 4.794 1.00 45.38 93 PRO A C 1
ATOM 678 O O . PRO A 1 93 ? -27.829 2.042 4.567 1.00 45.38 93 PRO A O 1
ATOM 681 N N . GLY A 1 94 ? -26.706 0.158 4.077 1.00 53.91 94 GLY A N 1
ATOM 682 C CA . GLY A 1 94 ? -27.612 -0.294 3.017 1.00 53.91 94 GLY A CA 1
ATOM 683 C C . GLY A 1 94 ? -26.998 -1.107 1.873 1.00 53.91 94 GLY A C 1
ATOM 684 O O . GLY A 1 94 ? -27.730 -1.859 1.235 1.00 53.91 94 GLY A O 1
ATOM 685 N N . SER A 1 95 ? -25.689 -1.040 1.598 1.00 51.81 95 SER A N 1
ATOM 686 C CA . SER A 1 95 ? -25.108 -1.848 0.512 1.00 51.81 95 SER A CA 1
ATOM 687 C C . SER A 1 95 ? -24.703 -3.239 0.998 1.00 51.81 95 SER A C 1
ATOM 689 O O . SER A 1 95 ? -23.546 -3.513 1.304 1.00 51.81 95 SER A O 1
ATOM 691 N N . VAL A 1 96 ? -25.667 -4.157 1.043 1.00 50.47 96 VAL A N 1
ATOM 692 C CA . VAL A 1 96 ? -25.364 -5.591 0.975 1.00 50.47 96 VAL A CA 1
ATOM 693 C C . VAL A 1 96 ? -24.706 -5.831 -0.385 1.00 50.47 96 VAL A C 1
ATOM 695 O O . VAL A 1 96 ? -25.381 -5.831 -1.410 1.00 50.47 96 VAL A O 1
ATOM 698 N N . ARG A 1 97 ? -23.381 -6.004 -0.415 1.00 55.53 97 ARG A N 1
ATOM 699 C CA . ARG A 1 97 ? -22.701 -6.581 -1.579 1.00 55.53 97 ARG A CA 1
ATOM 700 C C . ARG A 1 97 ? -23.090 -8.056 -1.634 1.00 55.53 97 ARG A C 1
ATOM 702 O O . ARG A 1 97 ? -22.587 -8.874 -0.866 1.00 55.53 97 ARG A O 1
ATOM 709 N N . THR A 1 98 ? -24.070 -8.362 -2.475 1.00 50.72 98 THR A N 1
ATOM 710 C CA . THR A 1 98 ? -24.400 -9.725 -2.877 1.00 50.72 98 THR A CA 1
ATOM 711 C C . THR A 1 98 ? -23.169 -10.375 -3.515 1.00 50.72 98 THR A C 1
ATOM 713 O O . THR A 1 98 ? -22.453 -9.727 -4.271 1.00 50.72 98 THR A O 1
ATOM 716 N N . ARG A 1 99 ? -22.948 -11.622 -3.082 1.00 45.69 99 ARG A N 1
ATOM 717 C CA . ARG A 1 99 ? -21.878 -12.592 -3.378 1.00 45.69 99 ARG A CA 1
ATOM 718 C C . ARG A 1 99 ? -21.080 -12.419 -4.666 1.00 45.69 99 ARG A C 1
ATOM 720 O O . ARG A 1 99 ? -21.713 -12.270 -5.730 1.00 45.69 99 ARG A O 1
#